Protein AF-A0A920FZD4-F1 (afdb_monomer_lite)

Structure (mmCIF, N/CA/C/O backbone):
data_AF-A0A920FZD4-F1
#
_entry.id   AF-A0A920FZD4-F1
#
loop_
_atom_site.group_PDB
_atom_site.id
_atom_site.type_symbol
_atom_site.label_atom_id
_atom_site.label_alt_id
_atom_site.label_comp_id
_atom_site.label_asym_id
_atom_site.label_entity_id
_atom_site.label_seq_id
_atom_site.pdbx_PDB_ins_code
_atom_site.Cartn_x
_atom_site.Cartn_y
_atom_site.Cartn_z
_atom_site.occupancy
_atom_site.B_iso_or_equiv
_atom_site.auth_seq_id
_atom_site.auth_comp_id
_atom_site.auth_asym_id
_atom_site.auth_atom_id
_atom_site.pdbx_PDB_model_num
ATOM 1 N N . MET A 1 1 ? 1.045 -3.771 -30.007 1.00 60.50 1 MET A N 1
ATOM 2 C CA . MET A 1 1 ? 1.941 -4.354 -28.979 1.00 60.50 1 MET A CA 1
ATOM 3 C C . MET A 1 1 ? 1.888 -3.571 -27.668 1.00 60.50 1 MET A C 1
ATOM 5 O O . MET A 1 1 ? 1.514 -4.165 -26.673 1.00 60.50 1 MET A O 1
ATOM 9 N N . TYR A 1 2 ? 2.168 -2.260 -27.661 1.00 64.81 2 TYR A N 1
ATOM 10 C CA . TYR A 1 2 ? 2.150 -1.436 -26.437 1.00 64.81 2 TYR A CA 1
ATOM 11 C C . TYR A 1 2 ? 0.797 -1.368 -25.712 1.00 64.81 2 TYR A C 1
ATOM 13 O O . TYR A 1 2 ? 0.784 -1.474 -24.492 1.00 64.81 2 TYR A O 1
ATOM 21 N N . ALA A 1 3 ? -0.318 -1.254 -26.448 1.00 72.00 3 ALA A N 1
ATOM 22 C CA . ALA A 1 3 ? -1.664 -1.295 -25.863 1.00 72.00 3 ALA A CA 1
ATOM 23 C C . ALA A 1 3 ? -1.876 -2.588 -25.053 1.00 72.00 3 ALA A C 1
ATOM 25 O O . ALA A 1 3 ? -2.097 -2.537 -23.855 1.00 72.00 3 ALA A O 1
ATOM 26 N N . ARG A 1 4 ? -1.578 -3.744 -25.660 1.00 85.19 4 ARG A N 1
ATOM 27 C CA . ARG A 1 4 ? -1.675 -5.052 -24.999 1.00 85.19 4 ARG A CA 1
ATOM 28 C C . ARG A 1 4 ? -0.808 -5.184 -23.737 1.00 85.19 4 ARG A C 1
ATOM 30 O O . ARG A 1 4 ? -1.231 -5.825 -22.786 1.00 85.19 4 ARG A O 1
ATOM 37 N N . CYS A 1 5 ? 0.404 -4.623 -23.710 1.00 87.88 5 CYS A N 1
ATOM 38 C CA . CYS A 1 5 ? 1.245 -4.657 -22.503 1.00 87.88 5 CYS A CA 1
ATOM 39 C C . CYS A 1 5 ? 0.654 -3.810 -21.367 1.00 87.88 5 CYS A C 1
ATOM 41 O O . CYS A 1 5 ? 0.762 -4.195 -20.205 1.00 87.88 5 CYS A O 1
ATOM 43 N N . ARG A 1 6 ? 0.020 -2.680 -21.704 1.00 89.44 6 ARG A N 1
ATOM 44 C CA . ARG A 1 6 ? -0.692 -1.836 -20.742 1.00 89.44 6 ARG A CA 1
ATOM 45 C C . ARG A 1 6 ? -1.927 -2.554 -20.199 1.00 89.44 6 ARG A C 1
ATOM 47 O O . ARG A 1 6 ? -2.042 -2.673 -18.986 1.00 89.44 6 ARG A O 1
ATOM 54 N N . ASP A 1 7 ? -2.737 -3.151 -21.066 1.00 93.25 7 ASP A N 1
ATOM 55 C CA . ASP A 1 7 ? -3.934 -3.907 -20.663 1.00 93.25 7 ASP A CA 1
ATOM 56 C C . ASP A 1 7 ? -3.588 -5.102 -19.748 1.00 93.25 7 ASP A C 1
ATOM 58 O O . ASP A 1 7 ? -4.323 -5.445 -18.826 1.00 93.25 7 ASP A O 1
ATOM 62 N N . LEU A 1 8 ? -2.440 -5.751 -19.978 1.00 92.06 8 LEU A N 1
ATOM 63 C CA . LEU A 1 8 ? -1.950 -6.823 -19.106 1.00 92.06 8 LEU A CA 1
ATOM 64 C C . LEU A 1 8 ? -1.438 -6.300 -17.759 1.00 92.06 8 LEU A C 1
ATOM 66 O O . LEU A 1 8 ? -1.592 -6.986 -16.751 1.00 92.06 8 LEU A O 1
ATOM 70 N N . SER A 1 9 ? -0.841 -5.104 -17.722 1.00 94.38 9 SER A N 1
ATOM 71 C CA . SER A 1 9 ? -0.347 -4.519 -16.470 1.00 94.38 9 SER A CA 1
ATOM 72 C C . SER A 1 9 ? -1.468 -4.247 -15.466 1.00 94.38 9 SER A C 1
ATOM 74 O O . SER A 1 9 ? -1.259 -4.408 -14.269 1.00 94.38 9 SER A O 1
ATOM 76 N N . GLU A 1 10 ? -2.677 -3.944 -15.944 1.00 94.06 10 GLU A N 1
ATOM 77 C CA . GLU A 1 10 ? -3.864 -3.725 -15.104 1.00 94.06 10 GLU A CA 1
ATOM 78 C C . GLU A 1 10 ? -4.342 -5.003 -14.396 1.00 94.06 10 GLU A C 1
ATOM 80 O O . GLU A 1 10 ? -5.051 -4.940 -13.395 1.00 94.06 10 GLU A O 1
ATOM 85 N N . GLN A 1 11 ? -3.926 -6.177 -14.878 1.00 95.69 11 GLN A N 1
ATOM 86 C CA . GLN A 1 11 ? -4.251 -7.471 -14.269 1.00 95.69 11 GLN A CA 1
ATOM 87 C C . GLN A 1 11 ? -3.220 -7.902 -13.212 1.00 95.69 11 GLN A C 1
ATOM 89 O O . GLN A 1 11 ? -3.426 -8.900 -12.511 1.00 95.69 11 GLN A O 1
ATOM 94 N N . VAL A 1 12 ? -2.101 -7.181 -13.083 1.00 95.56 12 VAL A N 1
ATOM 95 C CA . VAL A 1 12 ? -1.042 -7.493 -12.118 1.00 95.56 12 VAL A CA 1
ATOM 96 C C . VAL A 1 12 ? -1.498 -7.105 -10.716 1.00 95.56 12 VAL A C 1
ATOM 98 O O . VAL A 1 12 ? -1.723 -5.939 -10.416 1.00 95.56 12 VAL A O 1
ATOM 101 N N . LYS A 1 13 ? -1.590 -8.100 -9.828 1.00 95.31 13 LYS A N 1
ATOM 102 C CA . LYS A 1 13 ? -2.007 -7.888 -8.433 1.00 95.31 13 LYS A CA 1
ATOM 103 C C . LYS A 1 13 ? -0.861 -7.474 -7.513 1.00 95.31 13 LYS A C 1
ATOM 105 O O . LYS A 1 13 ? -1.081 -6.704 -6.591 1.00 95.31 13 LYS A O 1
ATOM 110 N N . ASN A 1 14 ? 0.341 -8.015 -7.739 1.00 96.44 14 ASN A N 1
ATOM 111 C CA . ASN A 1 14 ? 1.492 -7.827 -6.853 1.00 96.44 14 ASN A CA 1
ATOM 112 C C . ASN A 1 14 ? 2.767 -7.626 -7.680 1.00 96.44 14 ASN A C 1
ATOM 114 O O . ASN A 1 14 ? 3.214 -8.556 -8.352 1.00 96.44 14 ASN A O 1
ATOM 118 N N . ALA A 1 15 ? 3.359 -6.437 -7.609 1.00 94.25 15 ALA A N 1
ATOM 119 C CA . ALA A 1 15 ? 4.651 -6.117 -8.207 1.00 94.25 15 ALA A CA 1
ATOM 120 C C . ALA A 1 15 ? 5.283 -4.935 -7.460 1.00 94.25 15 ALA A C 1
ATOM 122 O O . ALA A 1 15 ? 4.576 -4.002 -7.087 1.00 94.25 15 ALA A O 1
ATOM 123 N N . GLY A 1 16 ? 6.603 -4.965 -7.251 1.00 91.00 16 GLY A N 1
ATOM 124 C CA . GLY A 1 16 ? 7.329 -3.827 -6.668 1.00 91.00 16 GLY A CA 1
ATOM 125 C C . GLY A 1 16 ? 7.419 -2.640 -7.633 1.00 91.00 16 GLY A C 1
ATOM 126 O O . GLY A 1 16 ? 7.231 -1.498 -7.231 1.00 91.00 16 GLY A O 1
ATOM 127 N N . ALA A 1 17 ? 7.644 -2.927 -8.914 1.00 92.88 17 ALA A N 1
ATOM 128 C CA . ALA A 1 17 ? 7.584 -1.981 -10.020 1.00 92.88 17 ALA A CA 1
ATOM 129 C C . ALA A 1 17 ? 7.160 -2.722 -11.298 1.00 92.88 17 ALA A C 1
ATOM 131 O O . ALA A 1 17 ? 7.347 -3.935 -11.407 1.00 92.88 17 ALA A O 1
ATOM 132 N N . ILE A 1 18 ? 6.578 -2.004 -12.261 1.00 93.44 18 ILE A N 1
ATOM 133 C CA . ILE A 1 18 ? 6.167 -2.553 -13.559 1.00 93.44 18 ILE A CA 1
ATOM 134 C C . ILE A 1 18 ? 6.783 -1.695 -14.665 1.00 93.44 18 ILE A C 1
ATOM 136 O O . ILE A 1 18 ? 6.540 -0.493 -14.739 1.00 93.44 18 ILE A O 1
ATOM 140 N N . PHE A 1 19 ? 7.542 -2.333 -15.552 1.00 92.62 19 PHE A N 1
ATOM 141 C CA . PHE A 1 19 ? 8.205 -1.701 -16.691 1.00 92.62 19 PHE A CA 1
ATOM 142 C C . PHE A 1 19 ? 7.483 -2.099 -17.987 1.00 92.62 19 PHE A C 1
ATOM 144 O O . PHE A 1 19 ? 7.392 -3.284 -18.309 1.00 92.62 19 PHE A O 1
ATOM 151 N N . ILE A 1 20 ? 6.921 -1.132 -18.724 1.00 92.94 20 ILE A N 1
ATOM 152 C CA . ILE A 1 20 ? 6.020 -1.405 -19.860 1.00 92.94 20 ILE A CA 1
ATOM 153 C C . ILE A 1 20 ? 6.638 -0.958 -21.185 1.00 92.94 20 ILE A C 1
ATOM 155 O O . ILE A 1 20 ? 6.723 0.231 -21.478 1.00 92.94 20 ILE A O 1
ATOM 159 N N . GLY A 1 21 ? 6.922 -1.928 -22.057 1.00 90.12 21 GLY A N 1
ATOM 160 C CA . GLY A 1 21 ? 7.290 -1.683 -23.450 1.00 90.12 21 GLY A CA 1
ATOM 161 C C . GLY A 1 21 ? 8.798 -1.638 -23.718 1.00 90.12 21 GLY A C 1
ATOM 162 O O . GLY A 1 21 ? 9.620 -1.652 -22.810 1.00 90.12 21 GLY A O 1
ATOM 163 N N . LYS A 1 22 ? 9.175 -1.619 -25.006 1.00 89.69 22 LYS A N 1
ATOM 164 C CA . LYS A 1 22 ? 10.563 -1.859 -25.457 1.00 89.69 22 LYS A CA 1
ATOM 165 C C . LYS A 1 22 ? 11.568 -0.796 -24.991 1.00 89.69 22 LYS A C 1
ATOM 167 O O . LYS A 1 22 ? 12.755 -1.084 -24.916 1.00 89.69 22 LYS A O 1
ATOM 172 N N . TYR A 1 23 ? 11.103 0.416 -24.704 1.00 90.38 23 TYR A N 1
ATOM 173 C CA . TYR A 1 23 ? 11.952 1.560 -24.358 1.00 90.38 23 TYR A CA 1
ATOM 174 C C . TYR A 1 23 ? 11.940 1.895 -22.862 1.00 90.38 23 TYR A C 1
ATOM 176 O O . TYR A 1 23 ? 12.337 2.990 -22.475 1.00 90.38 23 TYR A O 1
ATOM 184 N N . THR A 1 24 ? 11.494 0.967 -22.016 1.00 90.69 24 THR A N 1
ATOM 185 C CA . THR A 1 24 ? 11.426 1.159 -20.562 1.00 90.69 24 THR A CA 1
ATOM 186 C C . THR A 1 24 ? 12.237 0.061 -19.869 1.00 90.69 24 THR A C 1
ATOM 188 O O . THR A 1 24 ? 11.652 -0.815 -19.238 1.00 90.69 24 THR A O 1
ATOM 191 N N . PRO A 1 25 ? 13.574 0.025 -20.044 1.00 90.31 25 PRO A N 1
ATOM 192 C CA . PRO A 1 25 ? 14.407 -0.981 -19.393 1.00 90.31 25 PRO A CA 1
ATOM 193 C C . PRO A 1 25 ? 14.437 -0.760 -17.875 1.00 90.31 25 PRO A C 1
ATOM 195 O O . PRO A 1 25 ? 14.391 0.379 -17.416 1.00 90.31 25 PRO A O 1
ATOM 198 N N . GLU A 1 26 ? 14.584 -1.842 -17.111 1.00 87.38 26 GLU A N 1
ATOM 199 C CA . GLU A 1 26 ? 14.696 -1.813 -15.642 1.00 87.38 26 GLU A CA 1
ATOM 200 C C . GLU A 1 26 ? 15.806 -0.871 -15.163 1.00 87.38 26 GLU A C 1
ATOM 202 O O . GLU A 1 26 ? 15.565 -0.014 -14.319 1.00 87.38 26 GLU A O 1
ATOM 207 N N . ALA A 1 27 ? 16.970 -0.915 -15.823 1.00 86.94 27 ALA A N 1
ATOM 208 C CA . ALA A 1 27 ? 18.093 -0.026 -15.532 1.00 86.94 27 ALA A CA 1
ATOM 209 C C . ALA A 1 27 ? 17.717 1.469 -15.581 1.00 86.94 27 ALA A C 1
ATOM 211 O O . ALA A 1 27 ? 18.296 2.284 -14.869 1.00 86.94 27 ALA A O 1
ATOM 212 N N . ALA A 1 28 ? 16.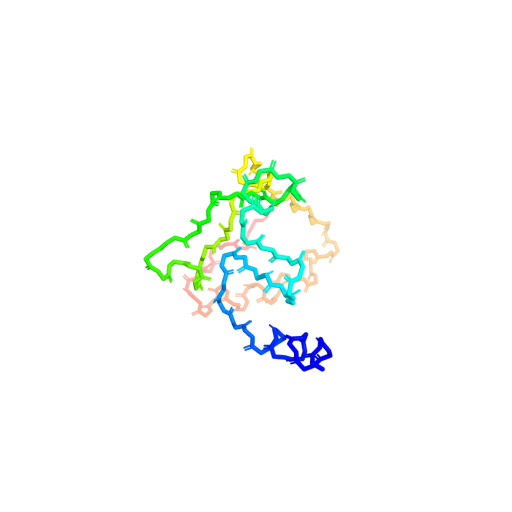733 1.865 -16.398 1.00 85.06 28 ALA A N 1
ATOM 213 C CA . ALA A 1 28 ? 16.260 3.245 -16.376 1.00 85.06 28 ALA A CA 1
ATOM 214 C C . ALA A 1 28 ? 15.538 3.568 -15.051 1.00 85.06 28 ALA A C 1
ATOM 216 O O . ALA A 1 28 ? 15.737 4.650 -14.501 1.00 85.06 28 ALA A O 1
ATOM 217 N N . GLY A 1 29 ? 14.752 2.631 -14.512 1.00 81.06 29 GLY A N 1
ATOM 218 C CA . GLY A 1 29 ? 14.126 2.734 -13.188 1.00 81.06 29 GLY A CA 1
ATOM 219 C C . GLY A 1 29 ? 15.116 2.742 -12.034 1.00 81.06 29 GLY A C 1
ATOM 220 O O . GLY A 1 29 ? 14.890 3.454 -11.058 1.00 81.06 29 GLY A O 1
ATOM 221 N N . ASP A 1 30 ? 16.223 2.016 -12.174 1.00 83.38 30 ASP A N 1
ATOM 222 C CA . ASP A 1 30 ? 17.243 1.923 -11.128 1.00 83.38 30 ASP A CA 1
ATOM 223 C C . ASP A 1 30 ? 18.036 3.214 -10.936 1.00 83.38 30 ASP A C 1
ATOM 225 O O . ASP A 1 30 ? 18.519 3.470 -9.830 1.00 83.38 30 ASP A O 1
ATOM 229 N N . TYR A 1 31 ? 18.175 4.016 -11.999 1.00 77.81 31 TYR A N 1
ATOM 230 C CA . TYR A 1 31 ? 19.125 5.128 -12.017 1.00 77.81 31 TYR A CA 1
ATOM 231 C C . TYR A 1 31 ? 18.535 6.495 -12.377 1.00 77.81 31 TYR A C 1
ATOM 233 O O . TYR A 1 31 ? 19.029 7.498 -11.867 1.00 77.81 31 TYR A O 1
ATOM 241 N N . VAL A 1 32 ? 17.533 6.586 -13.264 1.00 81.19 32 VAL A N 1
ATOM 242 C CA . VAL A 1 32 ? 17.200 7.875 -13.919 1.00 81.19 32 VAL A CA 1
ATOM 243 C C . VAL A 1 32 ? 15.714 8.225 -14.001 1.00 81.19 32 VAL A C 1
ATOM 245 O O . VAL A 1 32 ? 15.383 9.402 -14.099 1.00 81.19 32 VAL A O 1
ATOM 248 N N . VAL A 1 33 ? 14.800 7.255 -13.940 1.00 79.31 33 VAL A N 1
ATOM 249 C CA . VAL A 1 33 ? 13.348 7.489 -14.113 1.00 79.31 33 VAL A CA 1
ATOM 250 C C . VAL A 1 33 ? 12.677 7.978 -12.816 1.00 79.31 33 VAL A C 1
ATOM 252 O O . VAL A 1 33 ? 11.514 8.371 -12.828 1.00 79.31 33 VAL A O 1
ATOM 255 N N . GLY A 1 34 ? 13.414 8.031 -11.698 1.00 73.75 34 GLY A N 1
ATOM 256 C CA . GLY A 1 34 ? 12.946 8.604 -10.427 1.00 73.75 34 GLY A CA 1
ATOM 257 C C . GLY A 1 34 ? 12.071 7.669 -9.586 1.00 73.75 34 GLY A C 1
ATOM 258 O O . GLY A 1 34 ? 11.604 8.058 -8.517 1.00 73.75 34 GLY A O 1
ATOM 259 N N . THR A 1 35 ? 11.865 6.429 -10.037 1.00 81.12 35 THR A N 1
ATOM 260 C CA . THR A 1 35 ? 11.336 5.344 -9.205 1.00 81.12 35 THR A CA 1
ATOM 261 C C . THR A 1 35 ? 12.357 4.938 -8.146 1.00 81.12 35 THR A C 1
ATOM 263 O O . THR A 1 35 ? 13.560 5.055 -8.360 1.00 81.12 35 THR A O 1
ATOM 266 N N . ASN A 1 36 ? 11.894 4.437 -7.001 1.00 83.81 36 ASN A N 1
ATOM 267 C CA . ASN A 1 36 ? 12.793 3.908 -5.983 1.00 83.81 36 ASN A CA 1
ATOM 268 C C . ASN A 1 36 ? 13.102 2.431 -6.272 1.00 83.81 36 ASN A C 1
ATOM 270 O O . ASN A 1 36 ? 12.175 1.626 -6.335 1.00 83.81 36 ASN A O 1
ATOM 274 N N . HIS A 1 37 ? 14.379 2.071 -6.422 1.00 88.12 37 HIS A N 1
ATOM 275 C CA . HIS A 1 37 ? 14.790 0.680 -6.657 1.00 88.12 37 HIS A CA 1
ATOM 276 C C . HIS A 1 37 ? 14.815 -0.182 -5.386 1.00 88.12 37 HIS A C 1
ATOM 278 O O . HIS A 1 37 ? 15.021 -1.393 -5.451 1.00 88.12 37 HIS A O 1
ATOM 284 N N . VAL A 1 38 ? 14.594 0.414 -4.208 1.00 91.81 38 VAL A N 1
ATOM 285 C CA . VAL A 1 38 ? 14.427 -0.332 -2.958 1.00 91.81 38 VAL A CA 1
ATOM 286 C C . VAL A 1 38 ? 13.013 -0.905 -2.952 1.00 91.81 38 VAL A C 1
ATOM 288 O O . VAL A 1 38 ? 12.057 -0.291 -2.467 1.00 91.81 38 VAL A O 1
ATOM 291 N N . LEU A 1 39 ? 12.889 -2.082 -3.563 1.00 94.12 39 LEU A N 1
ATOM 292 C CA . LEU A 1 39 ? 11.629 -2.771 -3.808 1.00 94.12 39 LEU A CA 1
ATOM 293 C C . LEU A 1 39 ? 11.485 -4.040 -2.947 1.00 94.12 39 LEU A C 1
ATOM 295 O O . LEU A 1 39 ? 12.487 -4.648 -2.563 1.00 94.12 39 LEU A O 1
ATOM 299 N N . PRO A 1 40 ? 10.247 -4.483 -2.658 1.00 92.69 40 PRO A N 1
ATOM 300 C CA . PRO A 1 40 ? 10.004 -5.702 -1.890 1.00 92.69 40 PRO A CA 1
ATOM 301 C C . PRO A 1 40 ? 10.470 -6.957 -2.651 1.00 92.69 40 PRO A C 1
ATOM 303 O O . PRO A 1 40 ? 10.037 -7.208 -3.777 1.00 92.69 40 PRO A O 1
ATOM 306 N N . THR A 1 41 ? 11.309 -7.786 -2.025 1.00 92.62 41 THR A N 1
ATOM 307 C CA . THR A 1 41 ? 11.810 -9.062 -2.579 1.00 92.62 41 THR A CA 1
ATOM 308 C C . THR A 1 41 ? 11.169 -10.265 -1.875 1.00 92.62 41 THR A C 1
ATOM 310 O O . THR A 1 41 ? 10.291 -10.097 -1.033 1.00 92.62 41 THR A O 1
ATOM 313 N N . MET A 1 42 ? 11.521 -11.505 -2.241 1.00 95.19 42 MET A N 1
ATOM 314 C CA . MET A 1 42 ? 10.981 -12.724 -1.600 1.00 95.19 42 MET A CA 1
ATOM 315 C C . MET A 1 42 ? 9.435 -12.774 -1.558 1.00 95.19 42 MET A C 1
ATOM 317 O O . MET A 1 42 ? 8.834 -13.209 -0.579 1.00 95.19 42 MET A O 1
ATOM 321 N N . GLN A 1 43 ? 8.778 -12.315 -2.634 1.00 92.88 43 GLN A N 1
ATOM 322 C CA . GLN A 1 43 ? 7.312 -12.252 -2.779 1.00 92.88 43 GLN A CA 1
ATOM 323 C C . GLN A 1 43 ? 6.591 -11.326 -1.778 1.00 92.88 43 GLN A C 1
ATOM 325 O O . GLN A 1 43 ? 5.370 -11.408 -1.633 1.00 92.88 43 GLN A O 1
ATOM 330 N N . THR A 1 44 ? 7.306 -10.429 -1.100 1.00 95.69 44 THR A N 1
ATOM 331 C CA . THR A 1 44 ? 6.717 -9.504 -0.114 1.00 95.69 44 THR A CA 1
ATOM 332 C C . THR A 1 44 ? 5.898 -8.377 -0.749 1.00 95.69 44 THR A C 1
ATOM 334 O O . THR A 1 44 ? 5.080 -7.765 -0.070 1.00 95.69 44 THR A O 1
ATOM 337 N N . ALA A 1 45 ? 5.980 -8.187 -2.074 1.00 95.44 45 ALA A N 1
ATOM 338 C CA . ALA A 1 45 ? 5.119 -7.265 -2.827 1.00 95.44 45 ALA A CA 1
ATOM 339 C C . ALA A 1 45 ? 3.607 -7.566 -2.696 1.00 95.44 45 ALA A C 1
ATOM 341 O O . ALA A 1 45 ? 2.784 -6.774 -3.137 1.00 95.44 45 ALA A O 1
ATOM 342 N N . ARG A 1 46 ? 3.226 -8.702 -2.089 1.00 94.94 46 ARG A N 1
ATOM 343 C CA . ARG A 1 46 ? 1.836 -9.021 -1.722 1.00 94.94 46 ARG A CA 1
ATOM 344 C C . ARG A 1 46 ? 1.286 -8.198 -0.553 1.00 94.94 46 ARG A C 1
ATOM 346 O O . ARG A 1 46 ? 0.076 -8.163 -0.366 1.00 94.94 46 ARG A O 1
ATOM 353 N N . PHE A 1 47 ? 2.155 -7.631 0.282 1.00 95.12 47 PHE A N 1
ATOM 354 C CA . PHE A 1 47 ? 1.766 -6.914 1.505 1.00 95.12 47 PHE A CA 1
ATOM 355 C C . PHE A 1 47 ? 2.700 -5.74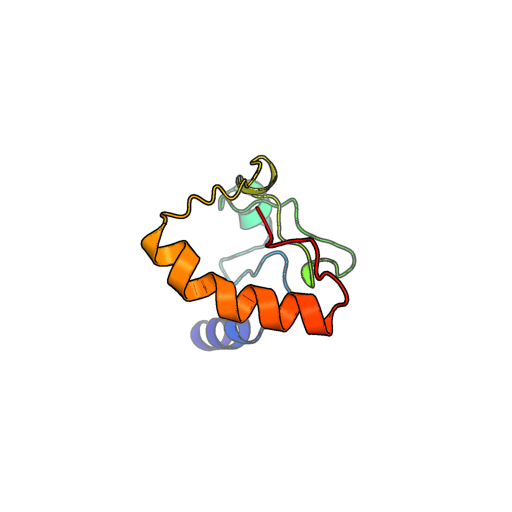4 1.851 1.00 95.12 47 PHE A C 1
ATOM 357 O O . PHE A 1 47 ? 2.575 -5.138 2.912 1.00 95.12 47 PHE A O 1
ATOM 364 N N . SER A 1 48 ? 3.664 -5.426 0.989 1.00 93.50 48 SER A N 1
ATOM 365 C CA . SER A 1 48 ? 4.606 -4.322 1.170 1.00 93.50 48 SER A CA 1
ATOM 366 C C . SER A 1 48 ? 4.778 -3.549 -0.130 1.00 93.50 48 SER A C 1
ATOM 368 O O . SER A 1 48 ? 4.692 -4.120 -1.216 1.00 93.50 48 SER A O 1
ATOM 370 N N . SER A 1 49 ? 5.050 -2.254 -0.000 1.00 93.94 49 SER A N 1
ATOM 371 C CA . SER A 1 49 ? 5.307 -1.345 -1.118 1.00 93.94 49 SER A CA 1
ATOM 372 C C . SER A 1 49 ? 6.798 -1.039 -1.237 1.00 93.94 49 SER A C 1
ATOM 374 O O . SER A 1 49 ? 7.547 -1.200 -0.273 1.00 93.94 49 SER A O 1
ATOM 376 N N . GLY A 1 50 ? 7.225 -0.565 -2.411 1.00 92.56 50 GLY A N 1
ATOM 377 C CA . GLY A 1 50 ? 8.549 0.036 -2.572 1.00 92.56 50 GLY A CA 1
ATOM 378 C C . GLY A 1 50 ? 8.754 1.231 -1.638 1.00 92.56 50 GLY A C 1
ATOM 379 O O . GLY A 1 50 ? 7.792 1.869 -1.193 1.00 92.56 50 GLY A O 1
ATOM 380 N N . LEU A 1 51 ? 10.017 1.529 -1.337 1.00 93.38 51 LEU A N 1
ATOM 381 C CA . LEU A 1 51 ? 10.386 2.641 -0.469 1.00 93.38 51 LEU A CA 1
ATOM 382 C C . LEU A 1 51 ? 9.856 3.962 -1.042 1.00 93.38 51 LEU A C 1
ATOM 384 O O . LEU A 1 51 ? 10.094 4.305 -2.201 1.00 93.38 51 LEU A O 1
ATOM 388 N N . SER A 1 52 ? 9.148 4.727 -0.218 1.00 92.44 52 SER A N 1
ATOM 389 C CA . SER A 1 52 ? 8.576 6.015 -0.610 1.00 92.44 52 SER A CA 1
ATOM 390 C C . SER A 1 52 ? 8.752 7.041 0.502 1.00 92.44 52 SER A C 1
ATOM 392 O O . SER A 1 52 ? 9.133 6.704 1.622 1.00 92.44 52 SER A O 1
ATOM 394 N N . VAL A 1 53 ? 8.427 8.305 0.224 1.00 92.94 53 VAL A N 1
ATOM 395 C CA . VAL A 1 53 ? 8.429 9.361 1.250 1.00 92.94 53 VAL A CA 1
ATOM 396 C C . VAL A 1 53 ? 7.543 8.976 2.440 1.00 92.94 53 VAL A C 1
ATOM 398 O O . VAL A 1 53 ? 7.915 9.227 3.583 1.00 92.94 53 VAL A O 1
ATOM 401 N N . GLN A 1 54 ? 6.423 8.285 2.194 1.00 92.12 54 GLN A N 1
ATOM 402 C CA . GLN A 1 54 ? 5.510 7.834 3.247 1.00 92.12 54 GLN A CA 1
ATOM 403 C C . GLN A 1 54 ? 6.180 6.883 4.244 1.00 92.12 54 GLN A C 1
ATOM 405 O O . GLN A 1 54 ? 5.809 6.891 5.412 1.00 92.12 54 GLN A O 1
ATOM 410 N N . THR A 1 55 ? 7.191 6.114 3.824 1.00 93.06 55 THR A N 1
ATOM 411 C CA . THR A 1 55 ? 7.957 5.228 4.715 1.00 93.06 55 THR A CA 1
ATOM 412 C C . THR A 1 55 ? 8.685 6.004 5.817 1.00 93.06 55 THR A C 1
ATOM 414 O O . THR A 1 55 ? 8.888 5.478 6.907 1.00 93.06 55 THR A O 1
ATOM 417 N N . PHE A 1 56 ? 9.039 7.265 5.565 1.00 94.31 56 PHE A N 1
ATOM 418 C CA . PHE A 1 56 ? 9.714 8.141 6.527 1.00 94.31 56 PHE A CA 1
ATOM 419 C C . PHE A 1 56 ? 8.745 9.041 7.306 1.00 94.31 56 PHE A C 1
ATOM 421 O O . PHE A 1 56 ? 9.168 9.822 8.158 1.00 94.31 56 PHE A O 1
ATOM 428 N N . MET A 1 57 ? 7.445 8.947 7.028 1.00 95.56 57 MET A N 1
ATOM 429 C CA . MET A 1 57 ? 6.412 9.722 7.703 1.00 95.56 57 MET A CA 1
ATOM 430 C C . MET A 1 57 ? 5.700 8.867 8.750 1.00 95.56 57 MET A C 1
ATOM 432 O O . MET A 1 57 ? 5.410 7.693 8.535 1.00 95.56 57 MET A O 1
ATOM 436 N N . LYS A 1 58 ? 5.336 9.481 9.879 1.00 95.12 58 LYS A N 1
ATOM 437 C CA . LYS A 1 58 ? 4.384 8.890 10.826 1.00 95.12 58 LYS A CA 1
ATOM 438 C C . LYS A 1 58 ? 2.980 9.369 10.476 1.00 95.12 58 LYS A C 1
ATOM 440 O O . LYS A 1 58 ? 2.742 10.573 10.414 1.00 95.12 58 LYS A O 1
ATOM 445 N N . ARG A 1 59 ? 2.057 8.435 10.241 1.00 94.62 59 ARG A N 1
ATOM 446 C CA . ARG A 1 59 ? 0.649 8.743 9.971 1.00 94.62 59 ARG A CA 1
ATOM 447 C C . ARG A 1 59 ? -0.139 8.678 11.275 1.00 94.62 59 ARG A C 1
ATOM 449 O O . ARG A 1 59 ? -0.271 7.605 11.854 1.00 94.62 59 ARG A O 1
ATOM 456 N N . THR A 1 60 ? -0.666 9.819 11.705 1.00 96.62 60 THR A N 1
ATOM 457 C CA . THR A 1 60 ? -1.478 9.932 12.920 1.00 96.62 60 THR A CA 1
ATOM 458 C C . THR A 1 60 ? -2.885 10.374 12.547 1.00 96.62 60 THR A C 1
ATOM 460 O O . THR A 1 60 ? -3.050 11.381 11.859 1.00 96.62 60 THR A O 1
ATOM 463 N N . SER A 1 61 ? -3.891 9.631 13.004 1.00 95.25 61 SER A N 1
ATOM 464 C CA . SER A 1 61 ? -5.291 10.046 12.908 1.00 95.25 61 SER A CA 1
ATOM 465 C C . SER A 1 61 ? -5.634 10.918 14.112 1.00 95.25 61 SER A C 1
ATOM 467 O O . SER A 1 61 ? -5.406 10.508 15.248 1.00 95.25 61 SER A O 1
ATOM 469 N N . VAL A 1 62 ? -6.188 12.103 13.866 1.00 95.69 62 VAL A N 1
ATOM 470 C CA . VAL A 1 62 ? -6.745 12.976 14.907 1.00 95.69 62 VAL A CA 1
ATOM 471 C C . VAL A 1 62 ? -8.255 12.972 14.735 1.00 95.69 62 VAL A C 1
ATOM 473 O O . VAL A 1 62 ? -8.745 13.221 13.635 1.00 95.69 62 VAL A O 1
ATOM 476 N N . VAL A 1 63 ? -8.980 12.641 15.802 1.00 93.56 63 VAL A N 1
ATOM 477 C CA . VAL A 1 63 ? -10.442 12.551 15.798 1.00 93.56 63 VAL A CA 1
ATOM 478 C C . VAL A 1 63 ? -10.980 13.477 16.876 1.00 93.56 63 VAL A C 1
ATOM 480 O O . VAL A 1 63 ? -10.585 13.380 18.034 1.00 93.56 63 VAL A O 1
ATOM 483 N N . GLU A 1 64 ? -11.888 14.361 16.480 1.00 93.12 64 GLU A N 1
ATOM 484 C CA . GLU A 1 64 ? -12.627 15.250 17.368 1.00 93.12 64 GLU A CA 1
ATOM 485 C C . GLU A 1 64 ? -14.121 15.042 17.117 1.00 93.12 64 GLU A C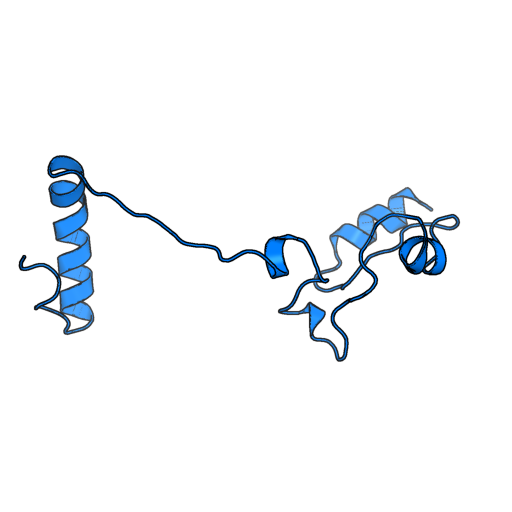 1
ATOM 487 O O . GLU A 1 64 ? -14.566 14.974 15.969 1.00 93.12 64 GLU A O 1
ATOM 492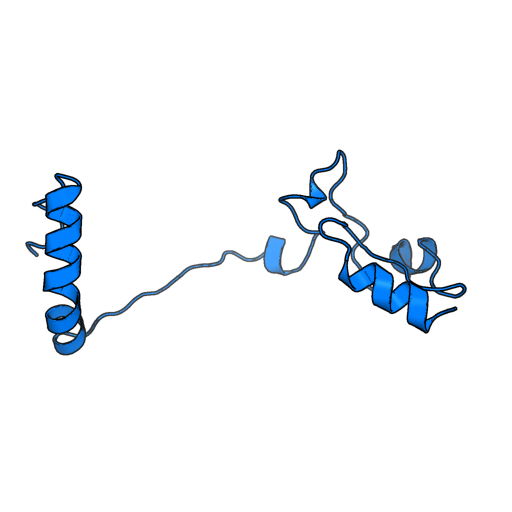 N N . CYS A 1 65 ? -14.897 14.905 18.191 1.00 90.56 65 CYS A N 1
ATOM 493 C CA . CYS A 1 65 ? -16.327 14.646 18.110 1.00 90.56 65 CYS A CA 1
ATOM 494 C C . CYS A 1 65 ? -17.095 15.679 18.929 1.00 90.56 65 CYS A C 1
ATOM 496 O O . CYS A 1 65 ? -16.956 15.760 20.148 1.00 90.56 65 CYS A O 1
ATOM 498 N N . GLY A 1 66 ? -17.940 16.454 18.250 1.00 94.00 66 GLY A N 1
ATOM 499 C CA . GLY A 1 66 ? -18.883 17.350 18.907 1.00 94.00 66 GLY A CA 1
ATOM 500 C C . GLY A 1 66 ? -20.027 16.586 19.577 1.00 94.00 66 GLY A C 1
ATOM 501 O O . GLY A 1 66 ? -20.329 15.446 19.226 1.00 94.00 66 GLY A O 1
ATOM 502 N N . LYS A 1 67 ? -20.717 17.247 20.511 1.00 92.50 67 LYS A N 1
ATOM 503 C CA . LYS A 1 67 ? -21.810 16.652 21.298 1.00 92.50 67 LYS A CA 1
ATOM 504 C C . LYS A 1 67 ? -22.961 16.105 20.443 1.00 92.50 67 LYS A C 1
ATOM 506 O O . LYS A 1 67 ? -23.490 15.044 20.751 1.00 92.50 67 LYS A O 1
ATOM 511 N N . SER A 1 68 ? -23.355 16.812 19.381 1.00 93.62 68 SER A N 1
ATOM 512 C CA . SER A 1 68 ? -24.418 16.357 18.471 1.00 93.62 68 SER A CA 1
ATOM 513 C C . SER A 1 68 ? -24.033 15.063 17.758 1.00 93.62 68 SER A C 1
ATOM 515 O O . SER A 1 68 ? -24.803 14.110 17.774 1.00 93.62 68 SER A O 1
ATOM 517 N N . ASN A 1 69 ? -22.817 15.018 17.210 1.00 91.38 69 ASN A N 1
ATOM 518 C CA . ASN A 1 69 ? -22.299 13.864 16.479 1.00 91.38 69 ASN A CA 1
ATOM 519 C C . ASN A 1 69 ? -22.109 12.673 17.423 1.00 91.38 69 ASN A C 1
ATOM 521 O O . ASN A 1 69 ? -22.435 11.549 17.063 1.00 91.38 69 ASN A O 1
ATOM 525 N N . PHE A 1 70 ? -21.644 12.925 18.654 1.00 91.25 70 PHE A N 1
ATOM 526 C CA . PHE A 1 70 ? -21.516 11.896 19.683 1.00 91.25 70 PHE A CA 1
ATOM 527 C C . PHE A 1 70 ? -22.869 11.252 19.983 1.00 91.25 70 PHE A C 1
ATOM 529 O O . PHE A 1 70 ? -22.989 10.035 19.937 1.00 91.25 70 PHE A O 1
ATOM 536 N N . ASN A 1 71 ? -23.900 12.062 20.231 1.00 91.94 71 ASN A N 1
ATOM 537 C CA . ASN A 1 71 ? -25.236 11.554 20.542 1.00 91.94 71 ASN A CA 1
ATOM 538 C C . ASN A 1 71 ? -25.838 10.724 19.397 1.00 91.94 71 ASN A C 1
ATOM 540 O O . ASN A 1 71 ? -26.647 9.838 19.656 1.00 91.94 71 ASN A O 1
ATOM 544 N N . GLU A 1 72 ? -25.454 11.003 18.151 1.00 94.62 72 GLU A N 1
ATOM 545 C CA . GLU A 1 72 ? -25.896 10.244 16.980 1.00 94.62 72 GLU A CA 1
ATOM 546 C C . GLU A 1 72 ? -25.188 8.883 16.869 1.00 94.62 72 GLU A C 1
ATOM 548 O O . GLU A 1 72 ? -25.834 7.869 16.608 1.00 94.62 72 GLU A O 1
ATOM 553 N N . ILE A 1 73 ? -23.873 8.830 17.113 1.00 93.06 73 ILE A N 1
ATOM 554 C CA . ILE A 1 73 ? -23.082 7.595 16.956 1.00 93.06 73 ILE A CA 1
ATOM 555 C C . ILE A 1 73 ? -23.065 6.710 18.211 1.00 93.06 73 ILE A C 1
ATOM 557 O O . ILE A 1 73 ? -22.886 5.494 18.099 1.00 93.06 73 ILE A O 1
ATOM 561 N N . ALA A 1 74 ? -23.261 7.291 19.399 1.00 90.75 74 ALA A N 1
ATOM 562 C CA . ALA A 1 74 ? -23.145 6.599 20.680 1.00 90.75 74 ALA A CA 1
ATOM 563 C C . ALA A 1 74 ? -24.051 5.360 20.795 1.00 90.75 74 ALA A C 1
ATOM 565 O O . ALA A 1 74 ? -23.539 4.323 21.214 1.00 90.75 74 ALA A O 1
ATOM 566 N N . PRO A 1 75 ? -25.335 5.370 20.372 1.00 92.25 75 PRO A N 1
ATOM 567 C CA . PRO A 1 75 ? -26.183 4.177 20.464 1.00 92.25 75 PRO A CA 1
ATOM 568 C C . PRO A 1 75 ? -25.631 2.974 19.684 1.00 92.25 75 PRO A C 1
ATOM 570 O O . PRO A 1 75 ? -25.676 1.839 20.163 1.00 92.25 75 PRO A O 1
ATOM 573 N N . SER A 1 76 ? -25.059 3.220 18.500 1.00 93.56 76 SER A N 1
ATOM 574 C CA . SER A 1 76 ? -24.443 2.166 17.683 1.00 93.56 76 SER A CA 1
ATOM 575 C C . SER A 1 76 ? -23.173 1.631 18.340 1.00 93.56 76 SER A C 1
ATOM 577 O O . SER A 1 76 ? -22.971 0.420 18.403 1.00 93.56 76 SER A O 1
ATOM 579 N N . ALA A 1 77 ? -22.342 2.527 18.879 1.00 91.25 77 ALA A N 1
ATOM 580 C CA . ALA A 1 77 ? -21.130 2.145 19.591 1.00 91.25 77 ALA A CA 1
ATOM 581 C C . ALA A 1 77 ? -21.444 1.328 20.861 1.00 91.25 77 ALA A C 1
ATOM 583 O O . ALA A 1 77 ? -20.770 0.332 21.110 1.00 91.25 77 ALA A O 1
ATOM 584 N N . ILE A 1 78 ? -22.495 1.688 21.615 1.00 91.56 78 ILE A N 1
ATOM 585 C CA . ILE A 1 78 ? -22.958 0.942 22.802 1.00 91.56 78 ILE A CA 1
ATOM 586 C C . ILE A 1 78 ? -23.391 -0.462 22.402 1.00 91.56 78 ILE A C 1
ATOM 588 O O . ILE A 1 78 ? -22.937 -1.431 23.000 1.00 91.56 78 ILE A O 1
ATOM 592 N N . THR A 1 79 ? -24.197 -0.578 21.346 1.00 93.31 79 THR A N 1
ATOM 593 C CA . THR A 1 79 ? -24.684 -1.878 20.864 1.00 93.31 79 THR A CA 1
ATOM 594 C C . THR A 1 79 ? -23.523 -2.813 20.513 1.00 93.31 79 THR A C 1
ATOM 596 O O . THR A 1 79 ? -23.538 -3.984 20.880 1.00 93.31 79 THR A O 1
ATOM 599 N N . ILE A 1 80 ? -22.491 -2.303 19.831 1.00 93.31 80 ILE A N 1
ATOM 600 C CA . ILE A 1 80 ? -21.300 -3.091 19.481 1.00 93.31 80 ILE A CA 1
ATOM 601 C C . ILE A 1 80 ? -20.513 -3.466 20.741 1.00 93.31 80 ILE A C 1
ATOM 603 O O . ILE A 1 80 ? -20.169 -4.633 20.917 1.00 93.31 80 ILE A O 1
ATOM 607 N N . ALA A 1 81 ? -20.282 -2.508 21.643 1.00 92.12 81 ALA A N 1
ATOM 608 C CA . ALA A 1 81 ? -19.558 -2.748 22.886 1.00 92.12 81 ALA A CA 1
ATOM 609 C C . ALA A 1 81 ? -20.242 -3.818 23.752 1.00 92.12 81 ALA A C 1
ATOM 611 O O . ALA A 1 81 ? -19.557 -4.659 24.326 1.00 92.12 81 ALA A O 1
ATOM 612 N N . GLU A 1 82 ? -21.574 -3.844 23.804 1.00 91.94 82 GLU A N 1
ATOM 613 C CA . GLU A 1 82 ? -22.329 -4.875 24.523 1.00 91.94 82 GLU A CA 1
ATOM 614 C C . GLU A 1 82 ? -22.136 -6.273 23.933 1.00 91.94 82 GLU A C 1
ATOM 616 O O . GLU A 1 82 ? -21.942 -7.235 24.679 1.00 91.94 82 GLU A O 1
ATOM 621 N N . GLN A 1 83 ? -22.124 -6.395 22.603 1.00 93.75 83 GLN A N 1
ATOM 622 C CA . GLN A 1 83 ? -21.868 -7.675 21.933 1.00 93.75 83 GLN A CA 1
ATOM 623 C C . GLN A 1 83 ? -20.422 -8.160 22.113 1.00 93.75 83 GLN A C 1
ATOM 625 O O . GLN A 1 83 ? -20.176 -9.365 22.110 1.00 93.75 83 GLN A O 1
ATOM 630 N N . GLU A 1 84 ? -19.472 -7.245 22.308 1.00 93.88 84 GLU A N 1
ATOM 631 C CA . GLU A 1 84 ? -18.065 -7.564 22.583 1.00 93.88 84 GLU A CA 1
ATOM 632 C C . GLU A 1 84 ? -17.757 -7.747 24.085 1.00 93.88 84 GLU A C 1
ATOM 634 O O . GLU A 1 84 ? -16.637 -8.112 24.445 1.00 93.88 84 GLU A O 1
ATOM 639 N N . GLY A 1 85 ? -18.730 -7.521 24.980 1.00 90.25 85 GLY A N 1
ATOM 640 C CA . GLY A 1 85 ? -18.538 -7.593 26.436 1.00 90.25 85 GLY A CA 1
ATOM 641 C C . GLY A 1 85 ? -17.768 -6.403 27.033 1.00 90.25 85 GLY A C 1
ATOM 642 O O . GLY A 1 85 ? -17.184 -6.513 28.112 1.00 90.25 85 GLY A O 1
ATOM 643 N N . LEU A 1 86 ? -17.760 -5.258 26.347 1.00 89.00 86 LEU A N 1
ATOM 644 C CA . LEU A 1 86 ? -17.005 -4.037 26.661 1.00 89.00 86 LEU A CA 1
ATOM 645 C C . LEU A 1 86 ? -17.882 -2.901 27.226 1.00 89.00 86 LEU A C 1
ATOM 647 O O . LEU A 1 86 ? -17.612 -1.723 26.999 1.00 89.00 86 LEU A O 1
ATOM 651 N N . ASN A 1 87 ? -18.904 -3.235 28.016 1.00 76.12 87 ASN A N 1
ATOM 652 C CA . ASN A 1 87 ? -19.961 -2.325 28.510 1.00 76.12 87 ASN A CA 1
ATOM 653 C C . ASN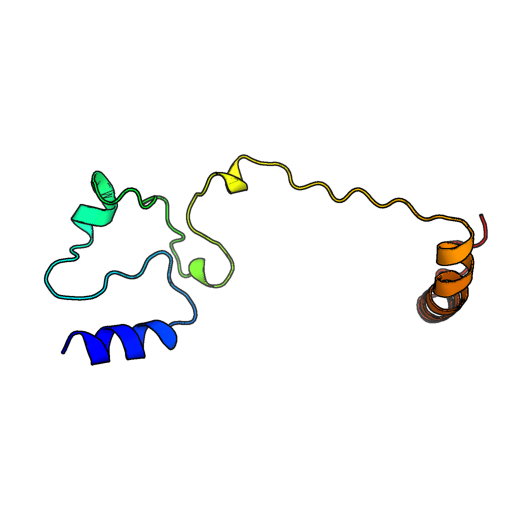 A 1 87 ? -19.483 -1.043 29.235 1.00 76.12 87 ASN A C 1
ATOM 655 O O . ASN A 1 87 ? -20.280 -0.151 29.500 1.00 76.12 87 ASN A O 1
ATOM 659 N N . HIS A 1 88 ? -18.201 -0.948 29.589 1.00 73.56 88 HIS A N 1
ATOM 660 C CA . HIS A 1 88 ? -17.604 0.170 30.322 1.00 73.56 88 HIS A CA 1
ATOM 661 C C . HIS A 1 88 ? -17.024 1.278 29.419 1.00 73.56 88 HIS A C 1
ATOM 663 O O . HIS A 1 88 ? -16.569 2.296 29.934 1.00 73.56 88 HIS A O 1
ATOM 669 N N . MET A 1 89 ? -16.989 1.100 28.092 1.00 68.00 89 MET A N 1
ATOM 670 C CA . MET A 1 89 ? -16.230 1.992 27.198 1.00 68.00 89 MET A CA 1
ATOM 671 C C . MET A 1 89 ? -16.940 3.294 26.784 1.00 68.00 89 MET A C 1
ATOM 673 O O . MET A 1 89 ? -16.291 4.158 26.202 1.00 68.00 89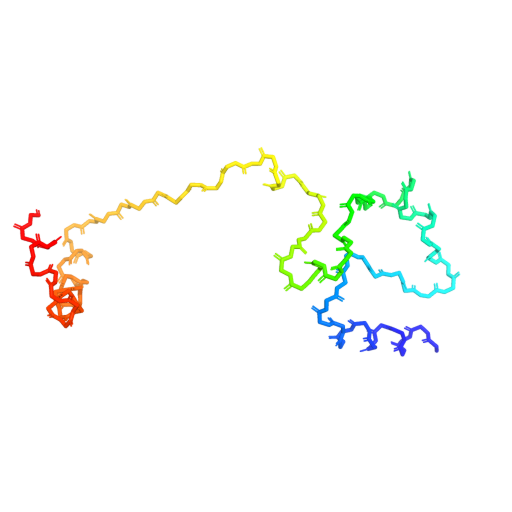 MET A O 1
ATOM 677 N N . LEU A 1 90 ? -18.238 3.462 27.066 1.00 65.56 90 LEU A N 1
ATOM 678 C CA . LEU A 1 90 ? -19.036 4.604 26.568 1.00 65.56 90 LEU A CA 1
ATOM 679 C C . LEU A 1 90 ? -19.818 5.351 27.660 1.00 65.56 90 LEU A C 1
ATOM 681 O O . LEU A 1 90 ? -20.700 6.152 27.368 1.00 65.56 90 LEU A O 1
ATOM 685 N N . THR A 1 91 ? -19.508 5.083 28.929 1.00 55.34 91 THR A N 1
ATOM 686 C CA . THR A 1 91 ? -20.180 5.677 30.098 1.00 55.34 91 THR A CA 1
ATOM 687 C C . THR A 1 91 ? -19.581 7.010 30.576 1.00 55.34 91 THR A C 1
ATOM 689 O O . THR A 1 91 ? -20.002 7.527 31.613 1.00 55.34 91 THR A O 1
ATOM 692 N N . HIS A 1 92 ? -18.628 7.586 29.839 1.00 51.75 92 HIS A N 1
ATOM 693 C CA . HIS A 1 92 ? -17.981 8.877 30.114 1.00 51.75 92 HIS A CA 1
ATOM 694 C C . HIS A 1 92 ? -17.891 9.709 28.835 1.00 51.75 92 HIS A C 1
ATOM 696 O O . HIS A 1 92 ? -17.923 10.953 28.961 1.00 51.75 92 HIS A O 1
#

Sequence (92 aa):
MYARCRDLSEQVKNAGAIFIGKYTPEAAGDYVVGTNHVLPTMQTARFSSGLSVQTFMKRTSVVECGKSNFNEIAPSAITIAEQEGLNHMLTH

pLDDT: mean 88.83, std 9.15, range [51.75, 96.62]

Foldseek 3Di:
DQVVQVVVVVVDQFDQDDAGDDPGDVVCCPPPPPHAPQGDPPRCSNPDYRDDPVVVDDDDDDDDDDPVRCVVCVVVVCVVCVVVVNNPPRPD

Secondary structure (DSSP, 8-state):
-HHHHHHHHTT----S----STT--HHHHHHTS--------TTGGGT-PPP-GGGGS---------HHHHHHHHHHHHHHHHHTT-TTTT--

Radius of gyration: 23.22 Å; chains: 1; bounding box: 45×30×59 Å